Protein AF-A0A925S9W2-F1 (afdb_monomer_lite)

Sequence (99 aa):
MANDADGQFEPKKQLELSGSSGDGNNPRPRVLTGQEEPDGPRYARGQRLKCRVIGFREGGYQVLLIRDGITGFLKSDVFRDLGDELWAEFDCWRDRPPL

Secondary structure (DSSP, 8-state):
------------------------------EEEEEP-TT---PPTT-EEEEEEEEEETTEEEEEETTT--EEEEE-SS---TT-EEEEEEEEEEPPPP-

pLDDT: mean 70.99, std 18.11, range [36.44, 93.88]

Radius of gyration: 24.78 Å; chains: 1; bounding box: 46×74×54 Å

Structure (mmCIF, N/CA/C/O backbone):
data_AF-A0A925S9W2-F1
#
_entry.id   AF-A0A925S9W2-F1
#
loop_
_atom_site.group_PDB
_atom_site.id
_atom_site.type_symbol
_atom_site.label_atom_id
_atom_site.label_alt_id
_atom_site.label_comp_id
_atom_site.label_asym_id
_atom_site.label_entity_id
_atom_site.label_seq_id
_atom_site.pdbx_PDB_ins_code
_atom_site.Cartn_x
_atom_site.Cartn_y
_atom_site.Cartn_z
_atom_site.occupancy
_atom_site.B_iso_or_equiv
_atom_site.auth_seq_id
_atom_site.auth_comp_id
_atom_site.auth_asym_id
_atom_site.auth_atom_id
_atom_site.pdbx_PDB_model_num
ATOM 1 N N . MET A 1 1 ? 21.318 -52.983 40.430 1.00 39.50 1 MET A N 1
ATOM 2 C CA . MET A 1 1 ? 22.557 -52.409 40.991 1.00 39.50 1 MET A CA 1
ATOM 3 C C . MET A 1 1 ? 22.516 -50.916 40.753 1.00 39.50 1 MET A C 1
ATOM 5 O O . MET A 1 1 ? 22.257 -50.509 39.628 1.00 39.50 1 MET A O 1
ATOM 9 N N . ALA A 1 2 ? 22.628 -50.163 41.846 1.00 42.66 2 ALA A N 1
ATOM 10 C CA . ALA A 1 2 ? 22.594 -48.709 41.914 1.00 42.66 2 ALA A CA 1
ATOM 11 C C . ALA A 1 2 ? 23.894 -48.100 41.373 1.00 42.66 2 ALA A C 1
ATOM 13 O O . ALA A 1 2 ? 24.940 -48.744 41.432 1.00 42.66 2 ALA A O 1
ATOM 14 N N . ASN A 1 3 ? 23.814 -46.867 40.881 1.00 48.25 3 ASN A N 1
ATOM 15 C CA . ASN A 1 3 ? 24.969 -45.984 40.800 1.00 48.25 3 ASN A CA 1
ATOM 16 C C . ASN A 1 3 ? 24.500 -44.579 41.177 1.00 48.25 3 ASN A C 1
ATOM 18 O O . ASN A 1 3 ? 24.029 -43.807 40.344 1.00 48.25 3 ASN A O 1
ATOM 22 N N . ASP A 1 4 ? 24.572 -44.311 42.473 1.00 56.59 4 ASP A N 1
ATOM 23 C CA . ASP A 1 4 ? 24.600 -42.978 43.045 1.00 56.59 4 ASP A CA 1
ATOM 24 C C . ASP A 1 4 ? 25.894 -42.281 42.603 1.00 56.59 4 ASP A C 1
ATOM 26 O O . ASP A 1 4 ? 26.988 -42.830 42.740 1.00 56.59 4 ASP A O 1
ATOM 30 N N . ALA A 1 5 ? 25.777 -41.061 42.088 1.00 54.12 5 ALA A N 1
ATOM 31 C CA . ALA A 1 5 ? 26.884 -40.120 42.013 1.00 54.12 5 ALA A CA 1
ATOM 32 C C . ALA A 1 5 ? 26.327 -38.719 42.270 1.00 54.12 5 ALA A C 1
ATOM 34 O O . ALA A 1 5 ? 25.866 -38.020 41.369 1.00 54.12 5 ALA A O 1
ATOM 35 N N . ASP A 1 6 ? 26.335 -38.371 43.553 1.00 52.38 6 ASP A N 1
ATOM 36 C CA . ASP A 1 6 ? 26.244 -37.011 44.060 1.00 52.38 6 ASP A CA 1
ATOM 37 C C . ASP A 1 6 ? 27.459 -36.210 43.562 1.00 52.38 6 ASP A C 1
ATOM 39 O O . ASP A 1 6 ? 28.594 -36.693 43.582 1.00 52.38 6 ASP A O 1
ATOM 43 N N . GLY A 1 7 ? 27.217 -35.005 43.052 1.00 53.22 7 GLY A N 1
ATOM 44 C CA . GLY A 1 7 ? 28.233 -34.192 42.391 1.00 53.22 7 GLY A CA 1
ATOM 45 C C . GLY A 1 7 ? 27.782 -32.749 42.242 1.00 53.22 7 GLY A C 1
ATOM 46 O O . GLY A 1 7 ? 27.608 -32.245 41.136 1.00 53.22 7 GLY A O 1
ATOM 47 N N . GLN A 1 8 ? 27.558 -32.094 43.377 1.00 52.50 8 GLN A N 1
ATOM 48 C CA . GLN A 1 8 ? 27.357 -30.655 43.472 1.00 52.50 8 GLN A CA 1
ATOM 49 C C . GLN A 1 8 ? 28.593 -29.899 42.957 1.00 52.50 8 GLN A C 1
ATOM 51 O O . GLN A 1 8 ? 29.654 -29.940 43.576 1.00 52.50 8 GLN A O 1
ATOM 56 N N . PHE A 1 9 ? 28.447 -29.154 41.859 1.00 54.97 9 PHE A N 1
ATOM 57 C CA . PHE A 1 9 ? 29.316 -28.017 41.559 1.00 54.97 9 PHE A CA 1
ATOM 58 C C . PHE A 1 9 ? 28.563 -26.995 40.698 1.00 54.97 9 PHE A C 1
ATOM 60 O O . PHE A 1 9 ? 28.388 -27.180 39.497 1.00 54.97 9 PHE A O 1
ATOM 67 N N . GLU A 1 10 ? 28.103 -25.911 41.324 1.00 58.97 10 GLU A N 1
ATOM 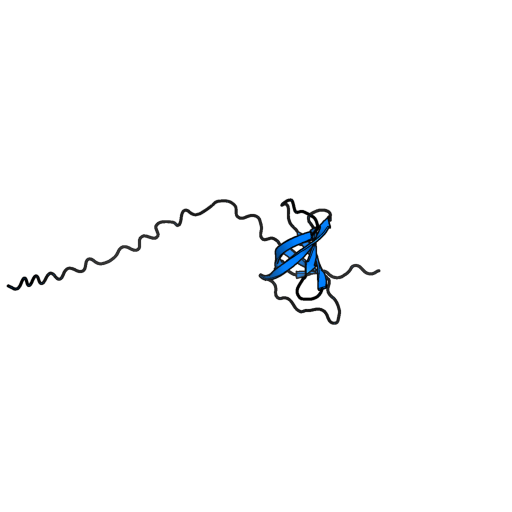68 C CA . GLU A 1 10 ? 27.709 -24.689 40.622 1.00 58.97 10 GLU A CA 1
ATOM 69 C C . GLU A 1 10 ? 28.953 -23.823 40.363 1.00 58.97 10 GLU A C 1
ATOM 71 O O . GLU A 1 10 ? 29.521 -23.267 41.310 1.00 58.97 10 GLU A O 1
ATOM 76 N N . PRO A 1 11 ? 29.359 -23.611 39.102 1.00 55.06 11 PRO A N 1
ATOM 77 C CA . PRO A 1 11 ? 30.168 -22.461 38.742 1.00 55.06 11 PRO A CA 1
ATOM 78 C C . PRO A 1 11 ? 29.274 -21.287 38.317 1.00 55.06 11 PRO A C 1
ATOM 80 O O . PRO A 1 11 ? 28.499 -21.338 37.363 1.00 55.06 11 PRO A O 1
ATOM 83 N N . LYS A 1 12 ? 29.418 -20.194 39.067 1.00 55.03 12 LYS A N 1
ATOM 84 C CA . LYS A 1 12 ? 28.837 -18.871 38.829 1.00 55.03 12 LYS A CA 1
ATOM 85 C C . LYS A 1 12 ? 29.257 -18.305 37.466 1.00 55.03 12 LYS A C 1
ATOM 87 O O . LYS A 1 12 ? 30.427 -18.378 37.119 1.00 55.03 12 LYS A O 1
ATOM 92 N N . LYS A 1 13 ? 28.316 -17.583 36.841 1.00 51.53 13 LYS A N 1
ATOM 93 C CA . LYS A 1 13 ? 28.502 -16.447 35.913 1.00 51.53 13 LYS A CA 1
ATOM 94 C C . LYS A 1 13 ? 29.468 -16.649 34.732 1.00 51.53 13 LYS A C 1
ATOM 96 O O . LYS A 1 13 ? 30.670 -16.526 34.903 1.00 51.53 13 LYS A O 1
ATOM 101 N N . GLN A 1 14 ? 28.924 -16.578 33.518 1.00 44.72 14 GLN A N 1
ATOM 102 C CA . GLN A 1 14 ? 29.293 -15.479 32.620 1.00 44.72 14 GLN A CA 1
ATOM 103 C C . GLN A 1 14 ? 28.144 -15.188 31.652 1.00 44.72 14 GLN A C 1
ATOM 105 O O . GLN A 1 14 ? 27.682 -16.054 30.918 1.00 44.72 14 GLN A O 1
ATOM 110 N N . LEU A 1 15 ? 27.655 -13.951 31.711 1.00 52.25 15 LEU A N 1
ATOM 111 C CA . LEU A 1 15 ? 26.764 -13.359 30.728 1.00 52.25 15 LEU A CA 1
ATOM 112 C C . LEU A 1 15 ? 27.593 -13.128 29.460 1.00 52.25 15 LEU A C 1
ATOM 114 O O . LEU A 1 15 ? 28.274 -12.112 29.352 1.00 52.25 15 LEU A O 1
ATOM 118 N N . GLU A 1 16 ? 27.573 -14.070 28.525 1.00 42.66 16 GLU A N 1
ATOM 119 C CA . GLU A 1 16 ? 28.067 -13.811 27.176 1.00 42.66 16 GLU A CA 1
ATOM 120 C C . GLU A 1 16 ? 26.926 -13.227 26.344 1.00 42.66 16 GLU A C 1
ATOM 122 O O . GLU A 1 16 ? 26.118 -13.923 25.732 1.00 42.66 16 GLU A O 1
ATOM 127 N N . LEU A 1 17 ? 26.867 -11.892 26.363 1.00 51.72 17 LEU A N 1
ATOM 128 C CA . LEU A 1 17 ? 26.325 -11.075 25.281 1.00 51.72 17 LEU A CA 1
ATOM 129 C C . LEU A 1 17 ? 27.203 -11.307 24.043 1.00 51.72 17 LEU A C 1
ATOM 131 O O . LEU A 1 17 ? 28.045 -10.480 23.705 1.00 51.72 17 LEU A O 1
ATOM 135 N N . SER A 1 18 ? 27.032 -12.453 23.394 1.00 46.03 18 SER A N 1
ATOM 136 C CA . SER A 1 18 ? 27.709 -12.755 22.138 1.00 46.03 18 SER A CA 1
ATOM 137 C C . SER A 1 18 ? 26.716 -12.554 21.005 1.00 46.03 18 SER A C 1
ATOM 139 O O . SER A 1 18 ? 25.682 -13.215 20.915 1.00 46.03 18 SER A O 1
ATOM 141 N N . GLY A 1 19 ? 27.025 -11.514 20.230 1.00 48.53 19 GLY A N 1
ATOM 142 C CA . GLY A 1 19 ? 26.177 -10.843 19.263 1.00 48.53 19 GLY A CA 1
ATOM 143 C C . GLY A 1 19 ? 25.378 -11.776 18.372 1.00 48.53 19 GLY A C 1
ATOM 144 O O . GLY A 1 19 ? 25.913 -12.681 17.732 1.00 48.53 19 GLY A O 1
ATOM 145 N N . SER A 1 20 ? 24.092 -11.461 18.251 1.00 47.03 20 SER A N 1
ATOM 146 C CA . SER A 1 20 ? 23.314 -11.871 17.096 1.00 47.03 20 SER A CA 1
ATOM 147 C C . SER A 1 20 ? 23.903 -11.181 15.865 1.00 47.03 20 SER A C 1
ATOM 149 O O . SER A 1 20 ? 23.518 -10.076 15.491 1.00 47.03 20 SER A O 1
ATOM 151 N N . SER A 1 21 ? 24.876 -11.838 15.241 1.00 53.25 21 SER A N 1
ATOM 152 C CA . SER A 1 21 ? 25.032 -11.763 13.799 1.00 53.25 21 SER A CA 1
ATOM 153 C C . SER A 1 21 ? 23.709 -12.215 13.184 1.00 53.25 21 SER A C 1
ATOM 155 O O . SER A 1 21 ? 23.289 -13.355 13.363 1.00 53.25 21 SER A O 1
ATOM 157 N N . GLY A 1 22 ? 23.038 -11.294 12.507 1.00 43.41 22 GLY A N 1
ATOM 158 C CA . GLY A 1 22 ? 21.831 -11.562 11.744 1.00 43.41 22 GLY A CA 1
ATOM 159 C C . GLY A 1 22 ? 21.503 -10.340 10.905 1.00 43.41 22 GLY A C 1
ATOM 160 O O . GLY A 1 22 ? 20.948 -9.385 11.431 1.00 43.41 22 GLY A O 1
ATOM 161 N N . ASP A 1 23 ? 21.929 -10.397 9.644 1.00 45.59 23 ASP A N 1
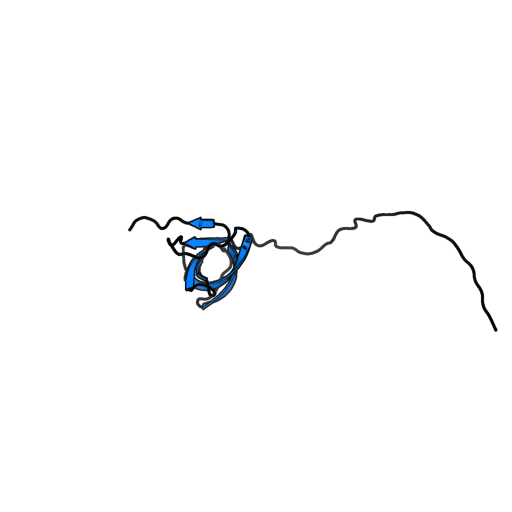ATOM 162 C CA . ASP A 1 23 ? 21.407 -9.684 8.474 1.00 45.59 23 ASP A CA 1
ATOM 163 C C . ASP A 1 23 ? 21.152 -8.167 8.614 1.00 45.59 23 ASP A C 1
ATOM 165 O O . ASP A 1 23 ? 20.250 -7.690 9.287 1.00 45.59 23 ASP A O 1
ATOM 169 N N . GLY A 1 24 ? 21.923 -7.300 7.955 1.00 41.84 24 GLY A N 1
ATOM 170 C CA . GLY A 1 24 ? 22.003 -7.296 6.495 1.00 41.84 24 GLY A CA 1
ATOM 171 C C . GLY A 1 24 ? 20.694 -6.741 5.923 1.00 41.84 24 GLY A C 1
ATOM 172 O O . GLY A 1 24 ? 19.684 -7.425 5.928 1.00 41.84 24 GLY A O 1
ATOM 173 N N . ASN A 1 25 ? 20.718 -5.503 5.415 1.00 37.34 25 ASN A N 1
ATOM 174 C CA . ASN A 1 25 ? 19.557 -4.779 4.874 1.00 37.34 25 ASN A CA 1
ATOM 175 C C . ASN A 1 25 ? 18.441 -4.490 5.894 1.00 37.34 25 ASN A C 1
ATOM 177 O O . ASN A 1 25 ? 17.476 -5.235 6.009 1.00 37.34 25 ASN A O 1
ATOM 181 N N . ASN A 1 26 ? 18.482 -3.317 6.529 1.00 36.44 26 ASN A N 1
ATOM 182 C CA . ASN A 1 26 ? 17.241 -2.668 6.947 1.00 36.44 26 ASN A CA 1
ATOM 183 C C . ASN A 1 26 ? 16.748 -1.853 5.736 1.00 36.44 26 ASN A C 1
ATOM 185 O O . ASN A 1 26 ? 17.188 -0.707 5.578 1.00 36.44 26 ASN A O 1
ATOM 189 N N . P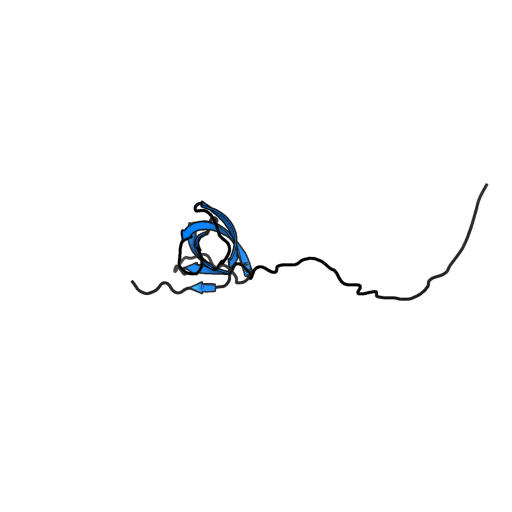RO A 1 27 ? 15.930 -2.403 4.807 1.00 43.84 27 PRO A N 1
ATOM 190 C CA . PRO A 1 27 ? 15.270 -1.548 3.839 1.00 43.84 27 PRO A CA 1
ATOM 191 C C . PRO A 1 27 ? 14.452 -0.574 4.675 1.00 43.84 27 PRO A C 1
ATOM 193 O O . PRO A 1 27 ? 13.711 -0.994 5.562 1.00 43.84 27 PRO A O 1
ATOM 196 N N . ARG A 1 28 ? 14.660 0.724 4.451 1.00 47.91 28 ARG A N 1
ATOM 197 C CA . ARG A 1 28 ? 13.969 1.797 5.175 1.00 47.91 28 ARG A CA 1
ATOM 198 C C . ARG A 1 28 ? 12.503 1.400 5.414 1.00 47.91 28 ARG A C 1
ATOM 200 O O . ARG A 1 28 ? 11.887 0.884 4.472 1.00 47.91 28 ARG A O 1
ATOM 207 N N . PRO A 1 29 ? 11.958 1.596 6.632 1.00 53.38 29 PRO A N 1
ATOM 208 C CA . PRO A 1 29 ? 10.587 1.202 6.933 1.00 53.38 29 PRO A CA 1
ATOM 209 C C . PRO A 1 29 ? 9.672 1.753 5.840 1.00 53.38 29 PRO A C 1
ATOM 211 O O . PRO A 1 29 ? 9.801 2.907 5.435 1.00 53.38 29 PRO A O 1
ATOM 214 N N . ARG A 1 30 ? 8.830 0.891 5.269 1.00 65.50 30 ARG A N 1
ATOM 215 C CA . ARG A 1 30 ? 7.942 1.259 4.162 1.00 65.50 30 ARG A CA 1
ATOM 216 C C . ARG A 1 30 ? 6.821 2.114 4.739 1.00 65.50 30 ARG A C 1
ATOM 218 O O . ARG A 1 30 ? 5.869 1.582 5.304 1.00 65.50 30 ARG A O 1
ATOM 225 N N . VAL A 1 31 ? 7.000 3.425 4.636 1.00 71.81 31 VAL A N 1
ATOM 226 C CA . VAL A 1 31 ? 6.144 4.444 5.243 1.00 71.81 31 VAL A CA 1
ATOM 227 C C . VAL A 1 31 ? 4.926 4.680 4.354 1.00 71.81 31 VAL A C 1
ATOM 229 O O . VAL A 1 31 ? 5.057 5.138 3.216 1.00 71.81 31 VAL A O 1
ATOM 232 N N . LEU A 1 32 ? 3.741 4.387 4.881 1.00 77.12 32 LEU A N 1
ATOM 233 C CA . LEU A 1 32 ? 2.459 4.705 4.266 1.00 77.12 32 LEU A CA 1
ATOM 234 C C . LEU A 1 32 ? 1.900 6.009 4.841 1.00 77.12 32 LEU A C 1
ATOM 236 O O . LEU A 1 32 ? 1.829 6.188 6.055 1.00 77.12 32 LEU A O 1
ATOM 240 N N . THR A 1 33 ? 1.430 6.881 3.956 1.00 78.69 33 THR A N 1
ATOM 241 C CA . THR A 1 33 ? 0.653 8.074 4.288 1.00 78.69 33 THR A CA 1
ATOM 242 C C . THR A 1 33 ? -0.787 7.904 3.815 1.00 78.69 33 THR A C 1
ATOM 244 O O . THR A 1 33 ? -1.022 7.651 2.633 1.00 78.69 33 THR A O 1
ATOM 247 N N . GLY A 1 34 ? -1.755 8.012 4.723 1.00 71.25 34 GLY A N 1
ATOM 248 C CA . GLY A 1 34 ? -3.182 7.955 4.376 1.00 71.25 34 GLY A CA 1
ATOM 249 C C . GLY A 1 34 ? -3.723 9.317 3.936 1.00 71.25 34 GLY A C 1
ATOM 250 O O . GLY A 1 34 ? -3.109 10.341 4.233 1.00 71.25 34 GLY A O 1
ATOM 251 N N . GLN A 1 35 ? -4.870 9.342 3.252 1.00 71.25 35 GLN A N 1
ATOM 252 C CA . GLN A 1 35 ? -5.630 10.574 2.994 1.00 71.25 35 GLN A CA 1
ATOM 253 C C . GLN A 1 35 ? -6.731 10.754 4.040 1.00 71.25 35 GLN A C 1
ATOM 255 O O . GLN A 1 35 ? -7.555 9.858 4.202 1.00 71.25 35 GLN A O 1
ATOM 260 N N . GLU A 1 36 ? -6.725 11.884 4.751 1.00 63.56 36 GLU A N 1
ATOM 261 C CA . GLU A 1 36 ? -7.726 12.159 5.786 1.00 63.56 36 GLU A CA 1
ATOM 262 C C . GLU A 1 36 ? -9.108 12.382 5.150 1.00 63.56 36 GLU A C 1
ATOM 264 O O . GLU A 1 36 ? -9.266 13.212 4.254 1.00 63.56 36 GLU A O 1
ATOM 269 N N . GLU A 1 37 ? -10.104 11.628 5.614 1.00 62.50 37 GLU A N 1
ATOM 270 C CA . GLU A 1 37 ? -11.519 11.850 5.309 1.00 62.50 37 GLU A CA 1
ATOM 271 C C . GLU A 1 37 ? -12.259 12.128 6.629 1.00 62.50 37 GLU A C 1
ATOM 273 O O . GLU A 1 37 ? -11.874 11.568 7.658 1.00 62.50 37 GLU A O 1
ATOM 278 N N . PRO A 1 38 ? -13.299 12.985 6.643 1.00 59.66 38 PRO A N 1
ATOM 279 C CA . PRO A 1 38 ? -13.981 13.396 7.878 1.00 59.66 38 PRO A CA 1
ATOM 280 C C . PRO A 1 38 ? -14.593 12.226 8.675 1.00 59.66 38 PRO A C 1
ATOM 282 O O . PRO A 1 38 ? -14.663 12.301 9.899 1.00 59.66 38 PRO A O 1
ATOM 285 N N . ASP A 1 39 ? -14.939 11.128 7.996 1.00 64.81 39 ASP A N 1
ATOM 286 C CA . ASP A 1 39 ? -15.390 9.846 8.572 1.00 64.81 39 ASP A CA 1
ATOM 287 C C . ASP A 1 39 ? -14.359 8.714 8.363 1.00 64.81 39 ASP A C 1
ATOM 289 O O . ASP A 1 39 ? -14.672 7.523 8.374 1.00 64.81 39 ASP A O 1
ATOM 293 N N . GLY A 1 40 ? -13.099 9.082 8.131 1.00 62.25 40 GLY A N 1
ATOM 294 C CA . GLY A 1 40 ? -12.028 8.149 7.821 1.00 62.25 40 GLY A CA 1
ATOM 295 C C . GLY A 1 40 ? -11.611 7.276 9.018 1.00 62.25 40 GLY A C 1
ATOM 296 O O . GLY A 1 40 ? -11.715 7.682 10.181 1.00 62.25 40 GLY A O 1
ATOM 297 N N . PRO A 1 41 ? -11.076 6.070 8.760 1.00 68.19 41 PRO A N 1
ATOM 298 C CA . PRO A 1 41 ? -10.521 5.198 9.780 1.00 68.19 41 PRO A CA 1
ATOM 299 C C . PRO A 1 41 ? -9.351 5.893 10.473 1.00 68.19 41 PRO A C 1
ATOM 301 O O . PRO A 1 41 ? -8.535 6.548 9.837 1.00 68.19 41 PRO A O 1
ATOM 304 N N . ARG A 1 42 ? -9.230 5.724 11.791 1.00 73.25 42 ARG A N 1
ATOM 305 C CA . ARG A 1 42 ? -8.123 6.286 12.576 1.00 73.25 42 ARG A CA 1
ATOM 306 C C . ARG A 1 42 ? -7.031 5.245 12.762 1.00 73.25 42 ARG A C 1
ATOM 308 O O . ARG A 1 42 ? -7.036 4.504 13.744 1.00 73.25 42 ARG A O 1
ATOM 315 N N . TYR A 1 43 ? -6.101 5.176 11.818 1.00 81.75 43 TYR A N 1
ATOM 316 C CA . TYR A 1 43 ? -4.911 4.348 11.993 1.00 81.75 43 TYR A CA 1
ATOM 317 C C . TYR A 1 43 ? -3.909 5.026 12.923 1.00 81.75 43 TYR A C 1
ATOM 319 O O . TYR A 1 43 ? -3.720 6.244 12.878 1.00 81.75 43 TYR A O 1
ATOM 327 N N . ALA A 1 44 ? -3.251 4.224 13.755 1.00 80.69 44 ALA A N 1
ATOM 328 C CA . ALA A 1 44 ? -2.159 4.689 14.596 1.00 80.69 44 ALA A CA 1
ATOM 329 C C . ALA A 1 44 ? -0.833 4.645 13.830 1.00 80.69 44 ALA A C 1
ATOM 331 O O . ALA A 1 44 ? -0.595 3.748 13.019 1.00 80.69 44 ALA A O 1
ATOM 332 N N . ARG A 1 45 ? 0.066 5.587 14.125 1.00 81.69 45 ARG A N 1
ATOM 333 C CA . ARG A 1 45 ? 1.448 5.533 13.640 1.00 81.69 45 ARG A CA 1
ATOM 334 C C . ARG A 1 45 ? 2.115 4.226 14.087 1.00 81.69 45 ARG A C 1
ATOM 336 O O . ARG A 1 45 ? 1.965 3.828 15.239 1.00 81.69 45 ARG A O 1
ATOM 343 N N . GLY A 1 46 ? 2.831 3.559 13.188 1.00 82.75 46 GLY A N 1
ATOM 344 C CA . GLY A 1 46 ? 3.399 2.227 13.405 1.00 82.75 46 GLY A CA 1
ATOM 345 C C . GLY A 1 46 ? 2.438 1.072 13.094 1.00 82.75 46 GLY A C 1
ATOM 346 O O . GLY A 1 46 ? 2.833 -0.094 13.126 1.00 82.75 46 GLY A O 1
ATOM 347 N N . GLN A 1 47 ? 1.162 1.344 12.796 1.00 86.12 47 GLN A N 1
ATOM 348 C CA . GLN A 1 47 ? 0.199 0.281 12.524 1.00 86.12 47 GLN A CA 1
ATOM 349 C C . GLN A 1 47 ? 0.481 -0.368 11.169 1.00 86.12 47 GLN A C 1
ATOM 351 O O . GLN A 1 47 ? 0.546 0.300 10.139 1.00 86.12 47 GLN A O 1
ATOM 356 N N . ARG A 1 48 ? 0.603 -1.697 11.156 1.00 88.31 48 ARG A N 1
ATOM 357 C CA . ARG A 1 48 ? 0.788 -2.458 9.918 1.00 88.31 48 ARG A CA 1
ATOM 358 C C . ARG A 1 48 ? -0.548 -2.651 9.213 1.00 88.31 48 ARG A C 1
ATOM 360 O O . ARG A 1 48 ? -1.457 -3.276 9.757 1.00 88.31 48 ARG A O 1
ATOM 367 N N . LEU A 1 49 ? -0.646 -2.144 7.991 1.00 88.81 49 LEU A N 1
ATOM 368 C CA . LEU A 1 49 ? -1.853 -2.179 7.174 1.00 88.81 49 LEU A CA 1
ATOM 369 C C . LEU A 1 49 ? -1.596 -2.952 5.880 1.00 88.81 49 LEU A C 1
ATOM 371 O O . LEU A 1 49 ? -0.555 -2.787 5.235 1.00 88.81 49 LEU A O 1
ATOM 375 N N . LYS A 1 50 ? -2.561 -3.795 5.496 1.00 91.25 50 LYS A N 1
ATOM 376 C CA . LYS A 1 50 ? -2.547 -4.477 4.200 1.00 91.25 50 LYS A CA 1
ATOM 377 C C . LYS A 1 50 ? -3.042 -3.511 3.130 1.00 91.25 50 LYS A C 1
ATOM 379 O O . LYS A 1 50 ? -4.141 -2.962 3.235 1.00 91.25 50 LYS A O 1
ATOM 384 N N . CYS A 1 51 ? -2.232 -3.310 2.105 1.00 92.31 51 CYS A N 1
ATOM 385 C CA . CYS A 1 51 ? -2.523 -2.397 1.016 1.00 92.31 51 CYS A CA 1
ATOM 386 C C . CYS A 1 51 ? -2.156 -3.016 -0.334 1.00 92.31 51 CYS A C 1
ATOM 388 O O . CYS A 1 51 ? -1.337 -3.928 -0.411 1.00 92.31 51 CYS A O 1
ATOM 390 N N . ARG A 1 52 ? -2.799 -2.537 -1.396 1.00 93.31 52 ARG A N 1
ATOM 391 C CA . ARG A 1 52 ? -2.610 -3.000 -2.769 1.00 93.31 52 ARG A CA 1
ATOM 392 C C . ARG A 1 52 ? -2.129 -1.864 -3.643 1.00 93.31 52 ARG A C 1
ATOM 394 O O . ARG A 1 52 ? -2.726 -0.795 -3.618 1.00 93.31 52 ARG A O 1
ATOM 401 N N . VAL A 1 53 ? -1.087 -2.080 -4.430 1.00 92.50 53 VAL A N 1
ATOM 402 C CA . VAL A 1 53 ? -0.592 -1.072 -5.372 1.00 92.50 53 VAL A CA 1
ATOM 403 C C . VAL A 1 53 ? -1.643 -0.838 -6.455 1.00 92.50 53 VAL A C 1
ATOM 405 O O . VAL A 1 53 ? -2.035 -1.765 -7.154 1.00 92.50 53 VAL A O 1
ATOM 408 N N . ILE A 1 54 ? -2.115 0.399 -6.589 1.00 93.88 54 ILE A N 1
ATOM 409 C CA . ILE A 1 54 ? -3.106 0.795 -7.604 1.00 93.88 54 ILE A CA 1
ATOM 410 C C . ILE A 1 54 ? -2.559 1.831 -8.588 1.00 93.88 54 ILE A C 1
ATOM 412 O O . ILE A 1 54 ? -3.189 2.095 -9.606 1.00 93.88 54 ILE A O 1
ATOM 416 N N . GLY A 1 55 ? -1.388 2.408 -8.313 1.00 90.12 55 GLY A N 1
ATOM 417 C CA . GLY A 1 55 ? -0.742 3.349 -9.216 1.00 90.12 55 GLY A CA 1
ATOM 418 C C . GLY A 1 55 ? 0.698 3.655 -8.826 1.00 90.12 55 GLY A C 1
ATOM 419 O O . GLY A 1 55 ? 1.129 3.407 -7.701 1.00 90.12 55 GLY A O 1
ATOM 420 N N . PHE A 1 56 ? 1.431 4.241 -9.764 1.00 87.06 56 PHE A N 1
ATOM 421 C CA . PHE A 1 56 ? 2.788 4.735 -9.556 1.00 87.06 56 PHE A CA 1
ATOM 422 C C . PHE A 1 56 ? 2.761 6.247 -9.337 1.00 87.06 56 PHE A C 1
ATOM 424 O O . PHE A 1 56 ? 1.999 6.964 -9.987 1.00 87.06 56 PHE A O 1
ATOM 431 N N . ARG A 1 57 ? 3.580 6.740 -8.410 1.00 84.38 57 ARG A N 1
ATOM 432 C CA . ARG A 1 57 ? 3.729 8.169 -8.110 1.00 84.38 57 ARG A CA 1
ATOM 433 C C . ARG A 1 57 ? 5.215 8.472 -7.943 1.00 84.38 57 ARG A C 1
ATOM 435 O O . ARG A 1 57 ? 5.996 7.594 -7.594 1.00 84.38 57 ARG A O 1
ATOM 442 N N . GLU A 1 58 ? 5.621 9.714 -8.177 1.00 80.56 58 GLU A N 1
ATOM 443 C CA . GLU A 1 58 ? 7.015 10.101 -7.949 1.00 80.56 58 GLU A CA 1
ATOM 444 C C . GLU A 1 58 ? 7.409 9.830 -6.483 1.00 80.56 58 GLU A C 1
ATOM 446 O O . GLU A 1 58 ? 6.726 10.256 -5.550 1.00 80.56 58 GLU A O 1
ATOM 451 N N . GLY A 1 59 ? 8.477 9.053 -6.279 1.00 82.69 59 GLY A N 1
ATOM 452 C CA . GLY A 1 59 ? 8.957 8.661 -4.950 1.00 82.69 59 GLY A CA 1
ATOM 453 C C . GLY A 1 59 ? 8.197 7.514 -4.268 1.00 82.69 59 GLY A C 1
ATOM 454 O O . GLY A 1 59 ? 8.425 7.281 -3.078 1.00 82.69 59 GLY A O 1
ATOM 455 N N . GLY A 1 60 ? 7.299 6.803 -4.964 1.00 88.75 60 GLY A N 1
ATOM 456 C CA . GLY A 1 60 ? 6.631 5.628 -4.401 1.00 88.75 60 GLY A CA 1
ATOM 457 C C . GLY A 1 60 ? 5.412 5.132 -5.180 1.00 88.75 60 GLY A C 1
ATOM 458 O O . GLY A 1 60 ? 5.360 5.157 -6.407 1.00 88.75 60 GLY A O 1
ATOM 459 N N . TYR A 1 61 ? 4.403 4.670 -4.446 1.00 88.31 61 TYR A N 1
ATOM 460 C CA . TYR A 1 61 ? 3.216 4.031 -5.010 1.00 88.31 61 TYR A CA 1
ATOM 461 C C . TYR A 1 61 ? 1.943 4.633 -4.441 1.00 88.31 61 TYR A C 1
ATOM 463 O O . TYR A 1 61 ? 1.838 4.888 -3.244 1.00 88.31 61 TYR A O 1
ATOM 471 N N . GLN A 1 62 ? 0.939 4.809 -5.291 1.00 91.06 62 GLN A N 1
ATOM 472 C CA . GLN A 1 62 ? -0.428 4.970 -4.829 1.00 91.06 62 GLN A CA 1
ATOM 473 C C . GLN A 1 62 ? -0.970 3.584 -4.487 1.00 91.06 62 GLN A C 1
ATOM 475 O O . GLN A 1 62 ? -0.938 2.670 -5.315 1.00 91.06 62 GLN A O 1
ATOM 480 N N . VAL A 1 63 ? -1.444 3.415 -3.259 1.00 91.38 63 VAL A N 1
ATOM 481 C CA . VAL A 1 63 ? -1.937 2.132 -2.758 1.00 91.38 63 VAL A CA 1
ATOM 482 C C . VAL A 1 63 ? -3.365 2.261 -2.249 1.00 91.38 63 VAL A C 1
ATOM 484 O O . VAL A 1 63 ? -3.778 3.326 -1.806 1.00 91.38 63 VAL A O 1
ATOM 487 N N . LEU A 1 64 ? -4.119 1.172 -2.300 1.00 90.75 64 LEU A N 1
ATOM 488 C CA . LEU A 1 64 ? -5.447 1.031 -1.725 1.00 90.75 64 LEU A CA 1
ATOM 489 C C . LEU A 1 64 ? -5.343 0.214 -0.441 1.00 90.75 64 LEU A C 1
ATOM 491 O O . LEU A 1 64 ? -4.872 -0.920 -0.462 1.00 90.75 64 LEU A O 1
ATOM 495 N N . LEU A 1 65 ? -5.782 0.770 0.676 1.00 89.75 65 LEU A N 1
ATOM 496 C CA . LEU A 1 65 ? -5.923 0.068 1.944 1.00 89.75 65 LEU A CA 1
ATOM 497 C C . LEU A 1 65 ? -7.075 -0.930 1.839 1.00 89.75 65 LEU A C 1
ATOM 499 O O . LEU A 1 65 ? -8.226 -0.536 1.689 1.00 89.75 65 LEU A O 1
ATOM 503 N N . ILE A 1 66 ? -6.771 -2.227 1.927 1.00 89.56 66 ILE A N 1
ATOM 504 C CA . ILE A 1 66 ? -7.752 -3.293 1.664 1.00 89.56 66 ILE A CA 1
ATOM 505 C C . ILE A 1 66 ? -8.874 -3.318 2.704 1.00 89.56 66 ILE A C 1
ATOM 507 O O . ILE A 1 66 ? -10.008 -3.647 2.374 1.00 89.56 66 ILE A O 1
ATOM 511 N N . ARG A 1 67 ? -8.560 -2.977 3.956 1.00 85.38 67 ARG A N 1
ATOM 512 C CA . ARG A 1 67 ? -9.516 -3.041 5.066 1.00 85.38 67 ARG A CA 1
ATOM 513 C C . ARG A 1 67 ? -10.663 -2.038 4.910 1.00 85.38 67 ARG A C 1
ATOM 515 O O . ARG A 1 67 ? -11.799 -2.390 5.201 1.00 85.38 67 ARG A O 1
ATOM 522 N N . ASP A 1 68 ? -10.357 -0.831 4.445 1.00 82.94 68 ASP A N 1
ATOM 523 C CA . ASP A 1 68 ? -11.285 0.305 4.492 1.00 82.94 68 ASP A CA 1
ATOM 524 C C . ASP A 1 68 ? -11.563 0.905 3.100 1.00 82.94 68 ASP A C 1
ATOM 526 O O . ASP A 1 68 ? -12.400 1.786 2.959 1.00 82.94 68 ASP A O 1
ATOM 530 N N . GLY A 1 69 ? -10.880 0.434 2.050 1.00 84.75 69 GLY A N 1
ATOM 531 C CA . GLY A 1 69 ? -11.090 0.897 0.672 1.00 84.75 69 GLY A CA 1
ATOM 532 C C . GLY A 1 69 ? -10.534 2.293 0.378 1.00 84.75 69 GLY A C 1
ATOM 533 O O . GLY A 1 69 ? -10.874 2.888 -0.640 1.00 84.75 69 GLY A O 1
ATOM 534 N N . ILE A 1 70 ? -9.667 2.817 1.245 1.00 84.06 70 ILE A N 1
ATOM 535 C CA . ILE A 1 70 ? -9.126 4.177 1.135 1.00 84.06 70 ILE A CA 1
ATOM 536 C C . ILE A 1 70 ? -7.791 4.172 0.411 1.00 84.06 70 ILE A C 1
ATOM 538 O O . ILE A 1 70 ? -6.966 3.277 0.589 1.00 84.06 70 ILE A O 1
ATOM 542 N N . THR A 1 71 ? -7.539 5.203 -0.387 1.00 87.19 71 THR A N 1
ATOM 543 C CA . THR A 1 71 ? -6.245 5.361 -1.048 1.00 87.19 71 THR A CA 1
ATOM 544 C C . THR A 1 71 ? -5.225 6.057 -0.152 1.00 87.19 71 THR A C 1
ATOM 546 O O . THR A 1 71 ? -5.528 7.041 0.518 1.00 87.19 71 THR A O 1
ATOM 549 N N . GLY A 1 72 ? -3.990 5.577 -0.190 1.00 87.12 72 GLY A N 1
ATOM 550 C CA . GLY A 1 72 ? -2.834 6.191 0.445 1.00 87.12 72 GLY A CA 1
ATOM 551 C C . GLY A 1 72 ? -1.645 6.263 -0.505 1.00 87.12 72 GLY A C 1
ATOM 552 O O . GLY A 1 72 ? -1.683 5.786 -1.643 1.00 87.12 72 GLY A O 1
ATOM 553 N N . PHE A 1 73 ? -0.568 6.864 -0.024 1.00 88.81 73 PHE A N 1
ATOM 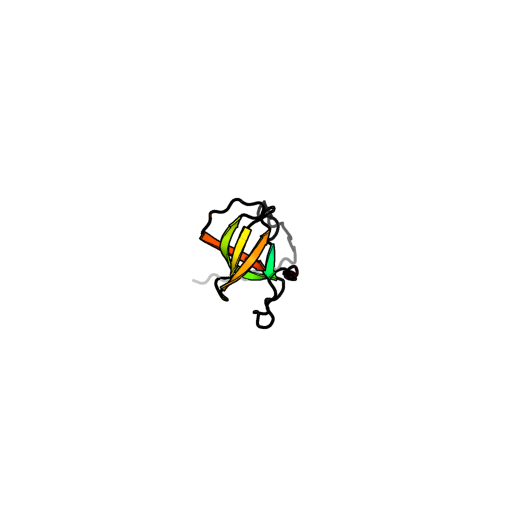554 C CA . PHE A 1 73 ? 0.716 6.914 -0.703 1.00 88.81 73 PHE A CA 1
ATOM 555 C C . PHE A 1 73 ? 1.750 6.137 0.101 1.00 88.81 73 PHE A C 1
ATOM 557 O O . PHE A 1 73 ? 1.992 6.425 1.269 1.00 88.81 73 PHE A O 1
ATOM 564 N N . LEU A 1 74 ? 2.368 5.150 -0.529 1.00 88.12 74 LEU A N 1
ATOM 565 C CA . LEU A 1 74 ? 3.436 4.354 0.042 1.00 88.12 74 LEU A CA 1
ATOM 566 C C . LEU A 1 74 ? 4.773 4.843 -0.499 1.00 88.12 74 LEU A C 1
ATOM 568 O O . LEU A 1 74 ? 5.083 4.627 -1.671 1.00 88.12 74 LEU A O 1
ATOM 572 N N . LYS A 1 75 ? 5.598 5.433 0.365 1.00 86.12 75 LYS A N 1
ATOM 573 C CA . LYS A 1 75 ? 6.973 5.771 0.006 1.00 86.12 75 LYS A CA 1
ATOM 574 C C . LYS A 1 75 ? 7.812 4.498 0.000 1.00 86.12 75 LYS A C 1
ATOM 576 O O . LYS A 1 75 ? 7.998 3.860 1.039 1.00 86.12 75 LYS A O 1
ATOM 581 N N . SER A 1 76 ? 8.314 4.112 -1.166 1.00 82.12 76 SER A N 1
ATOM 582 C CA . SER A 1 76 ? 9.185 2.948 -1.294 1.00 82.12 76 SER A CA 1
ATOM 583 C C . SER A 1 76 ? 10.058 3.056 -2.536 1.00 82.12 76 SER A C 1
ATOM 585 O O . SER A 1 76 ? 9.563 3.341 -3.619 1.00 82.12 76 SER A O 1
ATOM 587 N N . ASP A 1 77 ? 11.348 2.777 -2.365 1.00 78.62 77 ASP A N 1
ATOM 588 C CA . ASP A 1 77 ? 12.340 2.707 -3.444 1.00 78.62 77 ASP A CA 1
ATOM 589 C C . ASP A 1 77 ? 12.398 1.310 -4.105 1.00 78.62 77 ASP A C 1
ATOM 591 O O . ASP A 1 77 ? 13.188 1.068 -5.014 1.00 78.62 77 ASP A O 1
ATOM 595 N N . VAL A 1 78 ? 11.584 0.356 -3.632 1.00 80.56 78 VAL A N 1
ATOM 596 C CA . VAL A 1 78 ? 11.556 -1.028 -4.129 1.00 80.56 78 VAL A CA 1
ATOM 597 C C . VAL A 1 78 ? 10.534 -1.143 -5.246 1.00 80.56 78 VAL A C 1
ATOM 599 O O . VAL A 1 78 ? 9.374 -0.813 -5.013 1.00 80.56 78 VAL A O 1
ATOM 602 N N . PHE A 1 79 ? 10.928 -1.663 -6.412 1.00 79.12 79 PHE A N 1
ATOM 603 C CA . PHE A 1 79 ? 10.019 -1.898 -7.539 1.00 79.12 79 PHE A CA 1
ATOM 604 C C . PHE A 1 79 ? 8.879 -2.867 -7.172 1.00 79.12 79 PHE A C 1
ATOM 606 O O . PHE A 1 79 ? 9.115 -3.888 -6.516 1.00 79.12 79 PHE A O 1
ATOM 613 N N . ARG A 1 80 ? 7.645 -2.528 -7.564 1.00 84.56 80 ARG A N 1
ATOM 614 C CA . ARG A 1 80 ? 6.422 -3.308 -7.315 1.00 84.56 80 ARG A CA 1
ATOM 615 C C . ARG A 1 80 ? 5.509 -3.265 -8.531 1.00 84.56 80 ARG A C 1
ATOM 617 O O . ARG A 1 80 ? 5.422 -2.233 -9.187 1.00 84.56 80 ARG A O 1
ATOM 624 N N . ASP A 1 81 ? 4.789 -4.351 -8.777 1.00 88.62 81 ASP A N 1
ATOM 625 C CA . ASP A 1 81 ? 3.791 -4.418 -9.840 1.00 88.62 81 ASP A CA 1
ATOM 626 C C . ASP A 1 81 ? 2.448 -3.815 -9.414 1.00 88.62 81 ASP A C 1
ATOM 628 O O . ASP A 1 81 ? 2.074 -3.808 -8.236 1.00 88.62 81 ASP A O 1
ATOM 632 N N . LEU A 1 82 ? 1.689 -3.322 -10.396 1.00 92.00 82 LEU A N 1
ATOM 633 C CA . LEU A 1 82 ? 0.306 -2.916 -10.166 1.00 92.00 82 LEU A CA 1
ATOM 634 C C . LEU A 1 82 ? -0.515 -4.124 -9.728 1.00 92.00 82 LEU A C 1
ATOM 636 O O . LEU A 1 82 ? -0.495 -5.187 -10.343 1.00 92.00 82 LEU A O 1
ATOM 640 N N . GLY A 1 83 ? -1.289 -3.929 -8.674 1.00 91.88 83 GLY A N 1
ATOM 641 C CA . GLY A 1 83 ? -2.109 -4.959 -8.073 1.00 91.88 83 GLY A CA 1
ATOM 642 C C . GLY A 1 83 ? 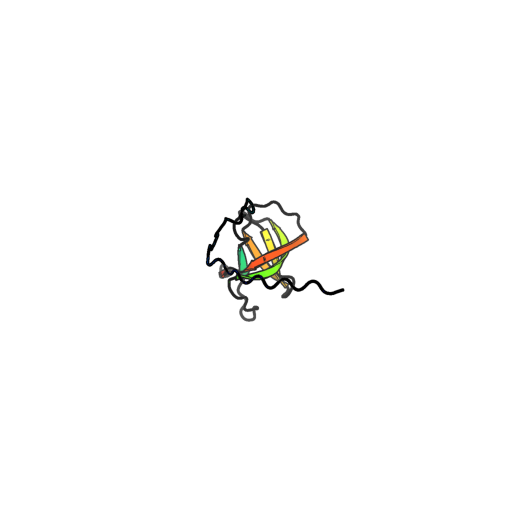-1.396 -5.806 -7.022 1.00 91.88 83 GLY A C 1
ATOM 643 O O . GLY A 1 83 ? -2.104 -6.594 -6.396 1.00 91.88 83 GLY A O 1
ATOM 644 N N . ASP A 1 84 ? -0.086 -5.624 -6.794 1.00 91.25 84 ASP A N 1
ATOM 645 C CA . ASP A 1 84 ? 0.664 -6.316 -5.735 1.00 91.25 84 ASP A CA 1
ATOM 646 C C . ASP A 1 84 ? 0.104 -5.946 -4.358 1.00 91.25 84 ASP A C 1
ATOM 648 O O . ASP A 1 84 ? -0.149 -4.772 -4.065 1.00 91.25 84 ASP A O 1
ATOM 652 N N . GLU A 1 85 ? -0.102 -6.950 -3.510 1.00 92.56 85 GLU A N 1
ATOM 653 C CA . GLU A 1 85 ? -0.555 -6.763 -2.135 1.00 92.56 85 GLU A CA 1
ATOM 654 C C . GLU A 1 85 ? 0.630 -6.824 -1.177 1.00 92.56 85 GLU A C 1
ATOM 656 O O . GLU A 1 85 ? 1.412 -7.774 -1.176 1.00 92.56 85 GLU A O 1
ATOM 661 N N . LEU A 1 86 ? 0.737 -5.840 -0.291 1.00 89.62 86 LEU A N 1
ATOM 662 C CA . LEU A 1 86 ? 1.826 -5.767 0.667 1.00 89.62 86 LEU A CA 1
ATOM 663 C C . LEU A 1 86 ? 1.372 -5.230 2.022 1.00 89.62 86 LEU A C 1
ATOM 665 O O . LEU A 1 86 ? 0.306 -4.634 2.181 1.00 89.62 86 LEU A O 1
ATOM 669 N N . TRP A 1 87 ? 2.229 -5.439 3.013 1.00 89.50 87 TRP A N 1
ATOM 670 C CA . TRP A 1 87 ? 2.082 -4.849 4.333 1.00 89.50 87 TRP A CA 1
ATOM 671 C C . TRP A 1 87 ? 2.972 -3.617 4.434 1.00 89.50 87 TRP A C 1
ATOM 673 O O . TRP A 1 87 ? 4.179 -3.709 4.204 1.00 89.50 87 TRP A O 1
ATOM 683 N N . ALA A 1 88 ? 2.376 -2.487 4.797 1.00 87.62 88 ALA A N 1
ATOM 684 C CA . ALA A 1 88 ? 3.078 -1.233 5.029 1.00 87.62 88 ALA A CA 1
ATOM 685 C C . ALA A 1 88 ? 2.809 -0.721 6.440 1.00 87.62 88 ALA A C 1
ATOM 687 O O . ALA A 1 88 ? 1.777 -1.033 7.035 1.00 87.62 88 ALA A O 1
ATOM 688 N N . GLU A 1 89 ? 3.746 0.053 6.971 1.00 87.62 89 GLU A N 1
ATOM 689 C CA . GLU A 1 89 ? 3.587 0.699 8.263 1.00 87.62 89 GLU A CA 1
ATOM 690 C C . GLU A 1 89 ? 2.986 2.088 8.058 1.00 87.62 89 GLU A C 1
ATOM 692 O O . GLU A 1 89 ? 3.509 2.896 7.289 1.00 87.62 89 GLU A O 1
ATOM 697 N N . PHE A 1 90 ? 1.861 2.354 8.713 1.00 85.88 90 PHE A N 1
ATOM 698 C CA . PHE A 1 90 ? 1.228 3.661 8.693 1.00 85.88 90 PHE A CA 1
ATOM 699 C C . PHE A 1 90 ? 2.071 4.663 9.475 1.00 85.88 90 PHE A C 1
ATOM 701 O O . PHE A 1 90 ? 2.406 4.412 10.627 1.00 85.88 90 PHE A O 1
ATOM 708 N N . ASP A 1 91 ? 2.388 5.807 8.882 1.00 84.25 91 ASP A N 1
ATOM 709 C CA . ASP A 1 91 ? 3.164 6.848 9.557 1.00 84.25 91 ASP A CA 1
ATOM 710 C C . ASP A 1 91 ? 2.301 8.035 9.969 1.00 84.25 91 ASP A C 1
ATOM 712 O O . ASP A 1 91 ? 2.219 8.359 11.154 1.00 84.25 91 ASP A O 1
ATOM 716 N N . CYS A 1 92 ? 1.636 8.667 9.004 1.00 76.44 92 CYS A N 1
ATOM 717 C CA . CYS A 1 92 ? 0.788 9.825 9.254 1.00 76.44 92 CYS A CA 1
ATOM 718 C C . CYS A 1 92 ? -0.313 9.990 8.200 1.00 76.44 92 CYS A C 1
ATOM 720 O O . CYS A 1 92 ? -0.290 9.384 7.126 1.00 76.44 92 CYS A O 1
ATOM 722 N N . TRP A 1 93 ? -1.297 10.827 8.522 1.00 76.88 93 TRP A N 1
ATOM 723 C CA . TRP A 1 93 ? -2.271 11.331 7.560 1.00 76.88 93 TRP A CA 1
ATOM 724 C C . TRP A 1 93 ? -1.679 12.524 6.816 1.00 76.88 93 TRP A C 1
ATOM 726 O O . TRP A 1 93 ? -0.980 13.349 7.407 1.00 76.88 93 TRP A O 1
ATOM 736 N N . ARG A 1 94 ? -1.937 12.609 5.511 1.00 69.00 94 ARG A N 1
ATOM 737 C CA . ARG A 1 94 ? -1.680 13.812 4.722 1.00 69.00 94 ARG A CA 1
ATOM 738 C C . ARG A 1 94 ? -2.990 14.536 4.479 1.00 69.00 94 ARG A C 1
ATOM 740 O O . ARG A 1 94 ? -3.962 13.925 4.034 1.00 69.00 94 ARG A O 1
ATOM 747 N N . ASP A 1 95 ? -2.951 15.838 4.735 1.00 54.75 95 ASP A N 1
ATOM 748 C CA . ASP A 1 95 ? -4.000 16.772 4.355 1.00 54.75 95 ASP A CA 1
ATOM 749 C C . ASP A 1 95 ? -4.214 16.674 2.837 1.00 54.75 95 ASP A C 1
ATOM 751 O O . ASP A 1 95 ? -3.248 16.667 2.058 1.00 54.75 95 ASP A O 1
ATOM 755 N N . ARG A 1 96 ? -5.467 16.497 2.405 1.00 49.34 96 ARG A N 1
ATOM 756 C CA . ARG A 1 96 ? -5.787 16.486 0.975 1.00 49.34 96 ARG A CA 1
ATOM 757 C C . ARG A 1 96 ? -5.553 17.922 0.478 1.00 49.34 96 ARG A C 1
ATOM 759 O O . ARG A 1 96 ? -6.132 18.832 1.061 1.00 49.34 96 ARG A O 1
ATOM 766 N N . PRO A 1 97 ? -4.735 18.160 -0.568 1.00 46.91 97 PRO A N 1
ATOM 767 C CA . PRO A 1 97 ? -4.606 19.510 -1.102 1.00 46.91 97 PRO A CA 1
ATOM 768 C C . PRO A 1 97 ? -6.004 20.024 -1.485 1.00 46.91 97 PRO A C 1
ATOM 770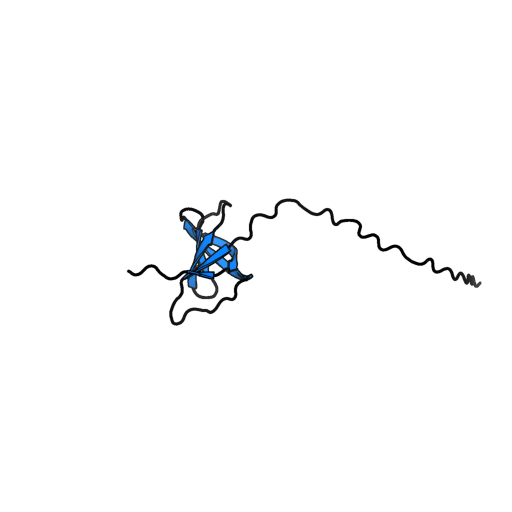 O O . PRO A 1 97 ? -6.797 19.233 -2.013 1.00 46.91 97 PRO A O 1
ATOM 773 N N . PRO A 1 98 ? -6.327 21.297 -1.192 1.00 42.66 98 PRO A N 1
ATOM 774 C CA . PRO A 1 98 ? -7.619 21.859 -1.555 1.00 42.66 98 PRO A CA 1
ATOM 775 C C . PRO A 1 98 ? -7.821 21.722 -3.069 1.00 42.66 98 PRO A C 1
ATOM 777 O O . PRO A 1 98 ? -6.879 21.932 -3.839 1.00 42.66 98 PRO A O 1
ATOM 780 N N . LEU A 1 99 ? -9.026 21.289 -3.455 1.00 43.16 99 LEU A N 1
ATOM 781 C CA . LEU A 1 99 ? -9.471 21.173 -4.848 1.00 43.16 99 LEU A CA 1
ATOM 782 C C . LEU A 1 99 ? -9.454 22.529 -5.559 1.00 43.16 99 LEU A C 1
ATOM 784 O O . LEU A 1 99 ? -9.796 23.539 -4.901 1.00 43.16 99 LEU A O 1
#

Foldseek 3Di:
DDDDDDDDDDDDDDPPPPDPPDDDDPQPAFEKAFADDPPDDDDDAQDKFKWFFAADDVQFGWIAGPVGRGIITTRHPDDDDHGDIDIHGYHYYDYDPDD